Protein AF-A0A0B8QF23-F1 (afdb_monomer_lite)

InterPro domains:
  IPR021993 Putative metal-binding domain of cation transport ATPase [PF12156] (1-58)
  IPR036163 Heavy metal-associated domain superfamily [SSF55008] (57-87)

Foldseek 3Di:
DPDVVVVVVVVVCVVVVVPCCVVPDPDDDDDDDPDPPVCVVVVVVVDPVNCVVAWDDDPPDIDGDDDDPPPDDPVSVVVVCVVCVVPPDDDDDD

Sequence (94 aa):
MCCPGCQSVAQTIVDSGLVSYYQYRTEKAERVDLVPEQLQSLIHYDNEEIQSEFVRNDENTSEVTLSLDGVSCAACAWLIEKQMNGAKAWYAFA

pLDDT: mean 78.6, std 12.91, range [37.56, 93.62]

Structure (mmCIF, N/CA/C/O backbone):
data_AF-A0A0B8QF23-F1
#
_entry.id   AF-A0A0B8QF23-F1
#
loop_
_atom_site.group_PDB
_atom_site.id
_atom_site.type_symbol
_atom_site.label_atom_id
_atom_site.label_alt_id
_atom_site.label_comp_id
_atom_site.label_asym_id
_atom_site.label_entity_id
_atom_site.label_seq_id
_atom_site.pdbx_PDB_ins_code
_atom_site.Cartn_x
_atom_site.Cartn_y
_atom_site.Cartn_z
_atom_site.occupancy
_atom_site.B_iso_or_equiv
_atom_site.auth_seq_id
_atom_site.auth_comp_id
_atom_site.auth_asym_id
_atom_site.auth_atom_id
_atom_site.pdbx_PDB_model_num
ATOM 1 N N . MET A 1 1 ? -17.401 7.784 -17.473 1.00 55.25 1 MET A N 1
ATOM 2 C CA . MET A 1 1 ? -15.990 7.339 -17.398 1.00 55.25 1 MET A CA 1
ATOM 3 C C . MET A 1 1 ? -15.923 6.319 -16.266 1.00 55.25 1 MET A C 1
ATOM 5 O O . MET A 1 1 ? -16.454 6.647 -15.217 1.00 55.25 1 MET A O 1
ATOM 9 N N . CYS A 1 2 ? -15.467 5.074 -16.481 1.00 66.62 2 CYS A N 1
ATOM 10 C CA . CYS A 1 2 ? -15.684 3.994 -15.494 1.00 66.62 2 CYS A CA 1
ATOM 11 C C . CYS A 1 2 ? -14.466 3.588 -14.646 1.00 66.62 2 CYS A C 1
ATOM 13 O O . CYS A 1 2 ? -14.674 2.907 -13.653 1.00 66.62 2 CYS A O 1
ATOM 15 N N . CYS A 1 3 ? -13.239 3.993 -14.997 1.00 72.00 3 CYS A N 1
ATOM 16 C CA . CYS A 1 3 ? -12.029 3.879 -14.165 1.00 72.00 3 CYS A CA 1
ATOM 17 C C . CYS A 1 3 ? -10.839 4.578 -14.864 1.00 72.00 3 CYS A C 1
ATOM 19 O O . CYS A 1 3 ? -10.931 4.840 -16.073 1.00 72.00 3 CYS A O 1
ATOM 21 N N . PRO A 1 4 ? -9.713 4.829 -14.162 1.00 78.12 4 PRO A N 1
ATOM 22 C CA . PRO A 1 4 ? -8.492 5.362 -14.773 1.00 78.12 4 PRO A CA 1
ATOM 23 C C . PRO A 1 4 ? -7.992 4.512 -15.949 1.00 78.12 4 PRO A C 1
ATOM 25 O O . PRO A 1 4 ? -7.563 5.056 -16.958 1.00 78.12 4 PRO A O 1
ATOM 28 N N . GLY A 1 5 ? -8.146 3.183 -15.882 1.00 77.94 5 GLY A N 1
ATOM 29 C CA . GLY A 1 5 ? -7.771 2.281 -16.976 1.00 77.94 5 GLY A CA 1
ATOM 30 C C . GLY A 1 5 ? -8.563 2.530 -18.264 1.00 77.94 5 GLY A C 1
ATOM 31 O O . GLY A 1 5 ? -7.981 2.679 -19.336 1.00 77.94 5 GLY A O 1
ATOM 32 N N . CYS A 1 6 ? -9.891 2.658 -18.176 1.00 82.50 6 CYS A N 1
ATOM 33 C CA . CYS A 1 6 ? -10.714 2.980 -19.344 1.00 82.50 6 CYS A CA 1
ATOM 34 C C . CYS A 1 6 ? -10.436 4.382 -19.890 1.00 82.50 6 CYS A C 1
ATOM 36 O O . CYS A 1 6 ? -10.566 4.596 -21.094 1.00 82.50 6 CYS A O 1
ATOM 38 N N . GLN A 1 7 ? -10.048 5.324 -19.030 1.00 84.62 7 GLN A N 1
ATOM 39 C CA . GLN A 1 7 ? -9.613 6.647 -19.463 1.00 84.62 7 GLN A CA 1
ATOM 40 C C . GLN A 1 7 ? -8.290 6.570 -20.233 1.00 84.62 7 GLN A C 1
ATOM 42 O O . GLN A 1 7 ? -8.209 7.127 -21.323 1.00 84.62 7 GLN A O 1
ATOM 47 N N . SER A 1 8 ? -7.292 5.841 -19.726 1.00 86.88 8 SER A N 1
ATOM 48 C CA . SER A 1 8 ? -6.007 5.652 -20.409 1.00 86.88 8 SER A CA 1
ATOM 49 C C . SER A 1 8 ? -6.183 5.007 -21.781 1.00 86.88 8 SER A C 1
ATOM 51 O O . SER A 1 8 ? -5.673 5.531 -22.764 1.00 86.88 8 SER A O 1
ATOM 53 N N . VAL A 1 9 ? -6.973 3.933 -21.878 1.00 85.31 9 VAL A N 1
ATOM 54 C CA . VAL A 1 9 ? -7.251 3.266 -23.162 1.00 85.31 9 VAL A CA 1
ATOM 55 C C . VAL A 1 9 ? -7.967 4.207 -24.132 1.00 85.31 9 VAL A C 1
ATOM 57 O O . VAL A 1 9 ? -7.586 4.295 -25.298 1.00 85.31 9 VAL A O 1
ATOM 60 N N . ALA A 1 10 ? -8.983 4.938 -23.662 1.00 87.81 10 ALA A N 1
ATOM 61 C CA . ALA A 1 10 ? -9.699 5.892 -24.502 1.00 87.81 10 ALA A CA 1
ATOM 62 C C . ALA A 1 10 ? -8.772 6.999 -25.022 1.00 87.81 10 ALA A C 1
ATOM 64 O O . ALA A 1 10 ? -8.846 7.338 -26.203 1.00 87.81 10 ALA A O 1
ATOM 65 N N . GLN A 1 11 ? -7.881 7.511 -24.171 1.00 88.75 11 GLN A N 1
ATOM 66 C CA . GLN A 1 11 ? -6.907 8.531 -24.544 1.00 88.75 11 GLN A CA 1
ATOM 67 C C . GLN A 1 11 ? -5.901 7.995 -25.569 1.00 88.75 11 GLN A C 1
ATOM 69 O O . GLN A 1 11 ? -5.704 8.621 -26.603 1.00 88.75 11 GLN A O 1
ATOM 74 N N . THR A 1 12 ? -5.359 6.789 -25.373 1.00 90.81 12 THR A N 1
ATOM 75 C CA . THR A 1 12 ? -4.438 6.158 -26.333 1.00 90.81 12 THR A CA 1
ATOM 76 C C . THR A 1 12 ? -5.063 5.974 -27.718 1.00 90.81 12 THR A C 1
ATOM 78 O O . THR A 1 12 ? -4.391 6.199 -28.724 1.00 90.81 12 THR A O 1
ATOM 81 N N . ILE A 1 13 ? -6.345 5.598 -27.799 1.00 89.88 13 ILE A N 1
ATOM 82 C CA . ILE A 1 13 ? -7.062 5.462 -29.081 1.00 89.88 13 ILE A CA 1
ATOM 83 C C . ILE A 1 13 ? -7.149 6.813 -29.805 1.00 89.88 13 ILE A C 1
ATOM 85 O O . ILE A 1 13 ? -6.956 6.872 -31.021 1.00 89.88 13 ILE A O 1
ATOM 89 N N . VAL A 1 14 ? -7.425 7.890 -29.064 1.00 90.56 14 VAL A N 1
ATOM 90 C CA . VAL A 1 14 ? -7.496 9.253 -29.608 1.00 90.56 14 VAL A CA 1
ATOM 91 C C . VAL A 1 14 ? -6.120 9.724 -30.069 1.00 90.56 14 VAL A C 1
ATOM 93 O O . VAL A 1 14 ? -5.982 10.150 -31.214 1.00 90.56 14 VAL A O 1
ATOM 96 N N . ASP A 1 15 ? -5.101 9.574 -29.226 1.00 93.62 15 ASP A N 1
ATOM 97 C CA . ASP A 1 15 ? -3.731 10.015 -29.507 1.00 93.62 15 ASP A CA 1
ATOM 98 C C . ASP A 1 15 ? -3.114 9.262 -30.697 1.00 93.62 15 ASP A C 1
ATOM 100 O O . ASP A 1 15 ? -2.318 9.817 -31.450 1.00 93.62 15 ASP A O 1
ATOM 104 N N . SER A 1 16 ? -3.528 8.010 -30.915 1.00 91.12 16 SER A N 1
ATOM 105 C CA . SER A 1 16 ? -3.086 7.185 -32.049 1.00 91.12 16 SER A CA 1
ATOM 106 C C . SER A 1 16 ? -3.862 7.457 -33.346 1.00 91.12 16 SER A C 1
ATOM 108 O O . SER A 1 16 ? -3.655 6.7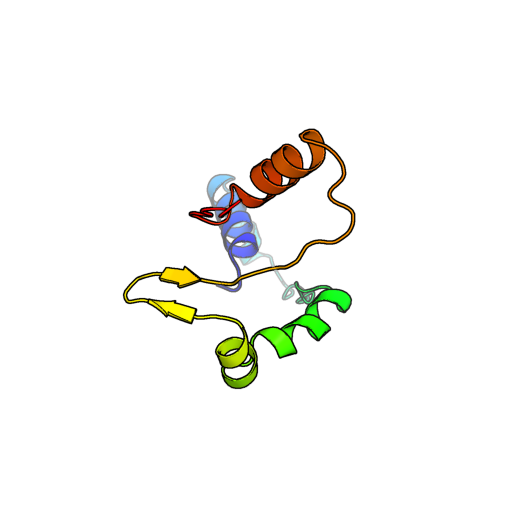63 -34.340 1.00 91.12 16 SER A O 1
ATOM 110 N N . GLY A 1 17 ? -4.792 8.421 -33.357 1.00 90.88 17 GLY A N 1
ATOM 111 C CA . GLY A 1 17 ? -5.612 8.750 -34.528 1.00 90.88 17 GLY A CA 1
ATOM 112 C C . GLY A 1 17 ? -6.648 7.681 -34.898 1.00 90.88 17 GLY A C 1
ATOM 113 O O . GLY A 1 17 ? -7.233 7.731 -35.978 1.00 90.88 17 GLY A O 1
ATOM 114 N N . LEU A 1 18 ? -6.921 6.724 -34.008 1.00 91.00 18 LEU A N 1
ATOM 115 C CA . LEU A 1 18 ? -7.818 5.585 -34.240 1.00 91.00 18 LEU A CA 1
ATOM 116 C C . LEU A 1 18 ? -9.264 5.879 -33.816 1.00 91.00 18 LEU A C 1
ATOM 118 O O . LEU A 1 18 ? -10.023 4.972 -33.483 1.00 91.00 18 LEU A O 1
ATOM 122 N N . VAL A 1 19 ? -9.680 7.147 -33.838 1.00 86.94 19 VAL A N 1
ATOM 123 C CA . VAL A 1 19 ? -11.009 7.589 -33.371 1.00 86.94 19 VAL A CA 1
ATOM 124 C C . VAL A 1 19 ? -12.153 6.912 -34.141 1.00 86.94 19 VAL A C 1
ATOM 126 O O . VAL A 1 19 ? -13.229 6.690 -33.582 1.00 86.94 19 VAL A O 1
ATOM 129 N N . SER A 1 20 ? -11.908 6.505 -35.392 1.00 86.62 20 SER A N 1
ATOM 130 C CA . SER A 1 20 ? -12.844 5.724 -36.214 1.00 86.62 20 SER A CA 1
ATOM 131 C C . SER A 1 20 ? -13.288 4.414 -35.553 1.00 86.62 20 SER A C 1
ATOM 133 O O . SER A 1 20 ? -14.397 3.955 -35.817 1.00 86.62 20 SER A O 1
ATOM 135 N N . TYR A 1 21 ? -12.501 3.860 -34.625 1.00 83.81 21 TYR A N 1
ATOM 136 C CA . TYR A 1 21 ? -12.886 2.722 -33.786 1.00 83.81 21 TYR A CA 1
ATOM 137 C C . TYR A 1 21 ? -14.278 2.893 -33.157 1.00 83.81 21 TYR A C 1
ATOM 139 O O . TYR A 1 21 ? -15.076 1.958 -33.161 1.00 83.81 21 TYR A O 1
ATOM 147 N N . TYR A 1 22 ? -14.616 4.094 -32.674 1.00 84.56 22 TYR A N 1
ATOM 148 C CA . TYR A 1 22 ? -15.913 4.351 -32.038 1.00 84.56 22 TYR A CA 1
ATOM 149 C C . TYR A 1 22 ? -17.086 4.410 -33.023 1.00 84.56 22 TYR A C 1
ATOM 151 O O . TYR A 1 22 ? -18.221 4.200 -32.609 1.00 84.56 22 TYR A O 1
ATOM 159 N N . GLN A 1 23 ? -16.829 4.673 -34.308 1.00 81.88 23 GLN A N 1
ATOM 160 C CA . GLN A 1 23 ? -17.864 4.716 -35.347 1.00 81.88 23 GLN A CA 1
ATOM 161 C C . GLN A 1 23 ? -18.268 3.313 -35.811 1.00 81.88 23 GLN A C 1
ATOM 163 O O . GLN A 1 23 ? -19.430 3.085 -36.129 1.00 81.88 23 GLN A O 1
ATOM 168 N N . TYR A 1 24 ? -17.317 2.375 -35.831 1.00 81.69 24 TYR A N 1
ATOM 169 C CA . TYR A 1 24 ? -17.529 1.006 -36.316 1.00 81.69 24 TYR A CA 1
ATOM 170 C C . TYR A 1 24 ? -17.793 -0.011 -35.202 1.00 81.69 24 TYR A C 1
ATOM 172 O O . TYR A 1 24 ? -18.022 -1.188 -35.474 1.00 81.69 24 TYR A O 1
ATOM 180 N N . ARG A 1 25 ? -17.767 0.422 -33.940 1.00 78.94 25 ARG A N 1
ATOM 181 C CA . ARG A 1 25 ? -18.041 -0.444 -32.798 1.00 78.94 25 ARG A CA 1
ATOM 182 C C . ARG A 1 25 ? -19.524 -0.812 -32.744 1.00 78.94 25 ARG A C 1
ATOM 184 O O . ARG A 1 25 ? -20.365 0.022 -32.425 1.00 78.94 25 ARG A O 1
ATOM 191 N N . THR A 1 26 ? -19.822 -2.082 -32.989 1.00 72.94 26 THR A N 1
ATOM 192 C CA . THR A 1 26 ? -21.186 -2.632 -32.984 1.00 72.94 26 THR A CA 1
ATOM 193 C C . THR A 1 26 ? -21.625 -3.172 -31.624 1.00 72.94 26 THR A C 1
ATOM 195 O O . THR A 1 26 ? -22.822 -3.217 -31.352 1.00 72.94 26 THR A O 1
ATOM 198 N N . GLU A 1 27 ? -20.685 -3.526 -30.742 1.00 76.94 27 GLU A N 1
ATOM 199 C CA . GLU A 1 27 ? -20.988 -4.139 -29.443 1.00 76.94 27 GLU A CA 1
ATOM 200 C C . GLU A 1 27 ? -20.380 -3.373 -28.262 1.00 76.94 27 GLU A C 1
ATOM 202 O O . GLU A 1 27 ? -19.261 -2.841 -28.307 1.00 76.94 27 GLU A O 1
ATOM 207 N N . LYS A 1 28 ? -21.133 -3.322 -27.156 1.00 68.75 28 LYS A N 1
ATOM 208 C CA . LYS A 1 28 ? -20.600 -2.866 -25.869 1.00 68.75 28 LYS A CA 1
ATOM 209 C C . LYS A 1 28 ? -19.634 -3.926 -25.349 1.00 68.75 28 LYS A C 1
ATOM 211 O O . LYS A 1 28 ? -19.899 -5.111 -25.456 1.00 68.75 28 LYS A O 1
ATOM 216 N N . ALA A 1 29 ? -18.518 -3.479 -24.780 1.00 71.31 29 ALA A N 1
ATOM 217 C CA . ALA A 1 29 ? -17.581 -4.391 -24.138 1.00 71.31 29 ALA A CA 1
ATOM 218 C C . ALA A 1 29 ? -18.262 -5.001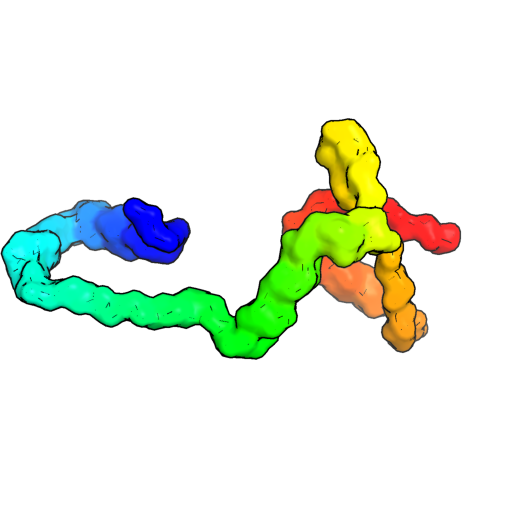 -22.915 1.00 71.31 29 ALA A C 1
ATOM 220 O O . ALA A 1 29 ? -18.949 -4.283 -22.178 1.00 71.31 29 ALA A O 1
ATOM 221 N N . GLU A 1 30 ? -18.032 -6.293 -22.699 1.00 69.00 30 GLU A N 1
ATOM 222 C CA . GLU A 1 30 ? -18.336 -6.917 -21.422 1.00 69.00 30 GLU A CA 1
ATOM 223 C C . GLU A 1 30 ? -17.598 -6.174 -20.312 1.00 69.00 30 GLU A C 1
ATOM 225 O O . GLU A 1 30 ? -16.406 -5.861 -20.407 1.00 69.00 30 GLU A O 1
ATOM 230 N N . ARG A 1 31 ? -18.344 -5.841 -19.259 1.00 63.16 31 ARG A N 1
ATOM 231 C CA . ARG A 1 31 ? -17.747 -5.369 -18.020 1.00 63.16 31 ARG A CA 1
ATOM 232 C C . ARG A 1 31 ? -17.218 -6.592 -17.301 1.00 63.16 31 ARG A C 1
ATOM 234 O O . ARG A 1 31 ? -17.999 -7.408 -16.831 1.00 63.16 31 ARG A O 1
ATOM 241 N N . VAL A 1 32 ? -15.902 -6.695 -17.236 1.00 66.00 32 VAL A N 1
ATOM 242 C CA . VAL A 1 32 ? -15.249 -7.598 -16.297 1.00 66.00 32 VAL A CA 1
ATOM 243 C C . VAL A 1 32 ? -15.227 -6.887 -14.953 1.00 66.00 32 VAL A C 1
ATOM 245 O O . VAL A 1 32 ? -14.853 -5.709 -14.891 1.00 66.00 32 VAL A O 1
ATOM 248 N N . ASP A 1 33 ? -15.645 -7.576 -13.895 1.00 66.75 33 ASP A N 1
ATOM 249 C CA . ASP A 1 33 ? -15.481 -7.059 -12.543 1.00 66.75 33 ASP A CA 1
ATOM 250 C C . ASP A 1 33 ? -13.990 -6.861 -12.276 1.00 66.75 33 ASP A C 1
ATOM 252 O O . ASP A 1 33 ? -13.185 -7.790 -12.306 1.00 66.75 33 ASP A O 1
ATOM 256 N N . LEU A 1 34 ? -13.616 -5.597 -12.082 1.00 67.31 34 LEU A N 1
ATOM 257 C CA . LEU A 1 34 ? -12.222 -5.172 -11.942 1.00 67.31 34 LEU A CA 1
ATOM 258 C C . LEU A 1 34 ? -11.599 -5.646 -10.624 1.00 67.31 34 LEU A C 1
ATOM 260 O O . LEU A 1 34 ? -10.382 -5.575 -10.466 1.00 67.31 34 LEU A O 1
ATOM 264 N N . VAL A 1 35 ? -12.429 -6.089 -9.678 1.00 72.62 35 VAL A N 1
ATOM 265 C CA . VAL A 1 35 ? -12.017 -6.491 -8.338 1.00 72.62 35 VAL A CA 1
ATOM 266 C C . VAL A 1 35 ? -12.072 -8.019 -8.249 1.00 72.62 35 VAL A C 1
ATOM 268 O O . VAL A 1 35 ? -13.170 -8.582 -8.301 1.00 72.62 35 VAL A O 1
ATOM 271 N N . PRO A 1 36 ? -10.913 -8.694 -8.106 1.00 79.44 36 PRO A N 1
ATOM 272 C CA . PRO A 1 36 ? -10.852 -10.129 -7.852 1.00 79.44 36 PRO A CA 1
ATOM 273 C C . PRO A 1 36 ? -11.760 -10.529 -6.687 1.00 79.44 36 PRO A C 1
ATOM 275 O O . PRO A 1 36 ? -11.840 -9.807 -5.695 1.00 79.44 36 PRO A O 1
ATOM 278 N N . GLU A 1 37 ? -12.404 -11.691 -6.778 1.00 78.06 37 GLU A N 1
ATOM 279 C CA . GLU A 1 37 ? -13.327 -12.205 -5.753 1.00 78.06 37 GLU A CA 1
ATOM 280 C C . GLU A 1 37 ? -12.693 -12.219 -4.350 1.00 78.06 37 GLU A C 1
ATOM 282 O O . GLU A 1 37 ? -13.326 -11.855 -3.364 1.00 78.06 37 GLU A O 1
ATOM 287 N N . GLN A 1 38 ? -11.395 -12.520 -4.269 1.00 73.50 38 GLN A N 1
ATOM 288 C CA . GLN A 1 38 ? -10.618 -12.531 -3.026 1.00 73.50 38 GLN A CA 1
ATOM 289 C C . GLN A 1 38 ? -10.502 -11.150 -2.363 1.00 73.50 38 GLN A C 1
ATOM 291 O O . GLN A 1 38 ? -10.296 -11.063 -1.158 1.00 73.50 38 GLN A O 1
ATOM 296 N N . LEU A 1 39 ? -10.600 -10.068 -3.138 1.00 77.00 39 LEU A N 1
ATOM 297 C CA . LEU A 1 39 ? -10.597 -8.700 -2.617 1.00 77.00 39 LEU A CA 1
ATOM 298 C C . LEU A 1 39 ? -12.010 -8.225 -2.269 1.00 77.00 39 LEU A C 1
ATOM 300 O O . LEU A 1 39 ? -12.152 -7.307 -1.469 1.00 77.00 39 LEU A O 1
ATOM 304 N N . GLN A 1 40 ? -13.058 -8.856 -2.806 1.00 78.31 40 GLN A N 1
ATOM 305 C CA . GLN A 1 40 ? -14.440 -8.490 -2.481 1.00 78.31 40 GLN A CA 1
ATOM 306 C C . GLN A 1 40 ? -14.764 -8.763 -1.012 1.00 78.31 40 GLN A C 1
ATOM 308 O O . GLN A 1 40 ? -15.474 -7.978 -0.396 1.00 78.31 40 GLN A O 1
ATOM 313 N N . SER A 1 41 ? -14.185 -9.806 -0.406 1.00 78.31 41 SER A N 1
ATOM 314 C CA . SER A 1 41 ? -14.345 -10.058 1.033 1.00 78.31 41 SER A CA 1
ATOM 315 C C . SER A 1 41 ? -13.733 -8.965 1.909 1.00 78.31 41 SER A C 1
ATOM 317 O O . SER A 1 41 ? -14.120 -8.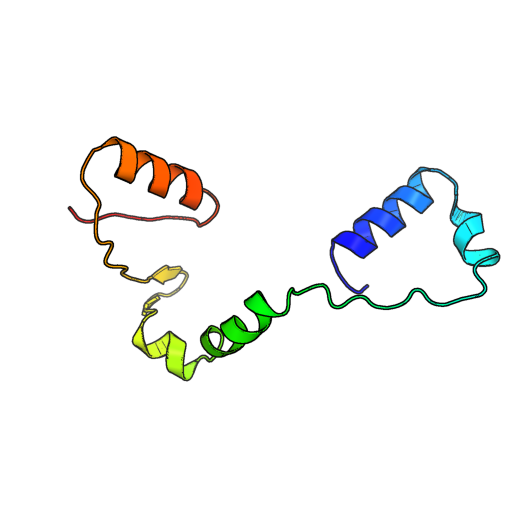827 3.068 1.00 78.31 41 SER A O 1
ATOM 319 N N . LEU A 1 42 ? -12.785 -8.182 1.378 1.00 80.50 42 LEU A N 1
ATOM 320 C CA . LEU A 1 42 ? -12.161 -7.091 2.123 1.00 80.50 42 LEU A CA 1
ATOM 321 C C . LEU A 1 42 ? -13.070 -5.863 2.246 1.00 80.50 42 LEU A C 1
ATOM 323 O O . LEU A 1 42 ? -12.822 -5.033 3.113 1.00 80.50 42 LEU A O 1
ATOM 327 N N . ILE A 1 43 ? -14.152 -5.775 1.464 1.00 81.25 43 ILE A N 1
ATOM 328 C CA . ILE A 1 43 ? -15.081 -4.633 1.491 1.00 81.25 43 ILE A CA 1
ATOM 329 C C . ILE A 1 43 ? -15.741 -4.436 2.862 1.00 81.25 43 ILE A C 1
ATOM 331 O O . ILE A 1 43 ? -16.169 -3.342 3.208 1.00 81.25 43 ILE A O 1
ATOM 335 N N . HIS A 1 44 ? -15.813 -5.489 3.677 1.00 79.81 44 HIS A N 1
ATOM 336 C CA . HIS A 1 44 ? -16.325 -5.389 5.041 1.00 79.81 44 HIS A CA 1
ATOM 337 C C . HIS A 1 44 ? -15.417 -4.551 5.950 1.00 79.81 44 HIS A C 1
ATOM 339 O O . HIS A 1 44 ? -15.917 -3.930 6.883 1.00 79.81 44 HIS A O 1
ATOM 345 N N . TYR A 1 45 ? -14.115 -4.478 5.657 1.00 77.94 45 TYR A N 1
ATOM 346 C CA . TYR A 1 45 ? -13.177 -3.610 6.371 1.00 77.94 45 TYR A CA 1
ATOM 347 C C . TYR A 1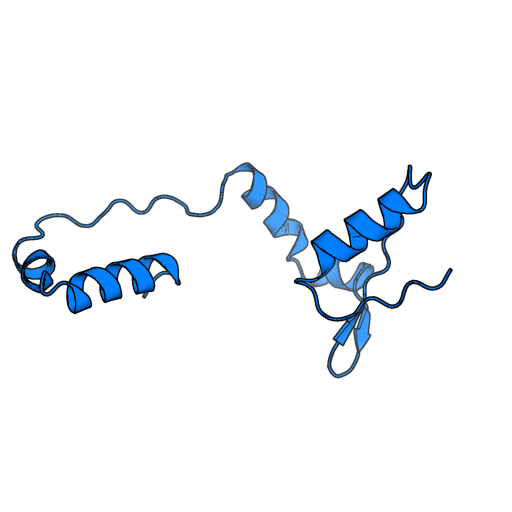 45 ? -13.302 -2.134 5.962 1.00 77.94 45 TYR A C 1
ATOM 349 O O . TYR A 1 45 ? -12.736 -1.279 6.638 1.00 77.94 45 TYR A O 1
ATOM 357 N N . ASP A 1 46 ? -14.078 -1.813 4.918 1.00 81.00 46 ASP A N 1
ATOM 358 C CA . ASP A 1 46 ? -14.429 -0.432 4.552 1.00 81.00 46 ASP A CA 1
ATOM 359 C C . ASP A 1 46 ? -15.605 0.124 5.379 1.00 81.00 46 ASP A C 1
ATOM 361 O O . ASP A 1 46 ? -16.014 1.270 5.205 1.00 81.00 46 ASP A O 1
ATOM 365 N N . ASN A 1 47 ? -16.172 -0.679 6.286 1.00 86.62 47 ASN A N 1
ATOM 366 C CA . ASN A 1 47 ? -17.239 -0.239 7.175 1.00 86.62 47 ASN A CA 1
ATOM 367 C C . ASN A 1 47 ? -16.705 0.749 8.229 1.00 86.62 47 ASN A C 1
ATOM 369 O O . ASN A 1 47 ? -15.820 0.407 9.013 1.00 86.62 47 ASN A O 1
ATOM 373 N N . GLU A 1 48 ? -17.291 1.947 8.282 1.00 85.38 48 GLU A N 1
ATOM 374 C CA . GLU A 1 48 ? -16.889 3.031 9.190 1.00 85.38 48 GLU A CA 1
ATOM 375 C C . GLU A 1 48 ? -16.961 2.653 10.677 1.00 85.38 48 GLU A C 1
ATOM 377 O O . GLU A 1 48 ? -16.086 3.043 11.448 1.00 85.38 48 GLU A O 1
ATOM 382 N N . GLU A 1 49 ? -17.963 1.871 11.087 1.00 86.19 49 GLU A N 1
ATOM 383 C CA . GLU A 1 49 ? -18.120 1.422 12.475 1.00 86.19 49 GLU A CA 1
ATOM 384 C C . GLU A 1 49 ? -16.956 0.508 12.870 1.00 86.19 49 GLU A C 1
ATOM 386 O O . GLU A 1 49 ? -16.315 0.730 13.895 1.00 86.19 49 GLU A O 1
ATOM 391 N N . ILE A 1 50 ? -16.595 -0.433 11.992 1.00 84.88 50 ILE A N 1
ATOM 392 C CA . ILE A 1 50 ? -15.454 -1.334 12.195 1.00 84.88 50 ILE A CA 1
ATOM 393 C C . ILE A 1 50 ? -14.139 -0.547 12.172 1.00 84.88 50 ILE A C 1
ATOM 395 O O . ILE A 1 50 ? -13.285 -0.750 13.031 1.00 84.88 50 ILE A O 1
ATOM 399 N N . GLN A 1 51 ? -13.958 0.377 11.225 1.00 86.00 51 GLN A N 1
ATOM 400 C CA . GLN A 1 51 ? -12.738 1.187 11.147 1.00 86.00 51 GLN A CA 1
ATOM 401 C C . GLN A 1 51 ? -12.543 2.075 12.372 1.00 86.00 51 GLN A C 1
ATOM 403 O O . GLN A 1 51 ? -11.406 2.246 12.808 1.00 86.00 51 GLN A O 1
ATOM 408 N N . SER A 1 52 ? -13.623 2.606 12.949 1.00 86.62 52 SER A N 1
ATOM 409 C CA . SER A 1 52 ? -13.554 3.484 14.120 1.00 86.62 52 SER A CA 1
ATOM 410 C C . SER A 1 52 ? -12.923 2.821 15.351 1.00 86.62 52 SER A C 1
ATOM 412 O O . SER A 1 52 ? -12.397 3.516 16.219 1.00 86.62 52 SER A O 1
ATOM 414 N N . GLU A 1 53 ? -12.908 1.484 15.407 1.00 86.88 53 GLU A N 1
ATOM 415 C CA . GLU A 1 53 ? -12.269 0.723 16.483 1.00 86.88 53 GLU A CA 1
ATOM 416 C C . GLU A 1 53 ? -10.736 0.657 16.351 1.00 86.88 53 GLU A C 1
ATOM 418 O O . GLU A 1 53 ? -10.036 0.506 17.354 1.00 86.88 53 GLU A O 1
ATOM 423 N N . PHE A 1 54 ? -10.195 0.793 15.134 1.00 86.44 54 PHE A N 1
ATOM 424 C CA . PHE A 1 54 ? -8.766 0.590 14.841 1.00 86.44 54 PHE A CA 1
ATOM 425 C C . PHE A 1 54 ? -8.056 1.844 14.329 1.00 86.44 54 PHE A C 1
ATOM 427 O O . PHE A 1 54 ? -6.839 1.970 14.487 1.00 86.44 54 PHE A O 1
ATOM 434 N N . VAL A 1 55 ? -8.798 2.762 13.714 1.00 89.00 55 VAL A N 1
ATOM 435 C CA . VAL A 1 55 ? -8.275 3.969 13.079 1.00 89.00 55 VAL A CA 1
ATOM 436 C C . VAL A 1 55 ? -8.602 5.177 13.942 1.00 89.00 55 VAL A C 1
ATOM 438 O O . VAL A 1 55 ? -9.762 5.498 14.201 1.00 89.00 55 VAL A O 1
ATOM 441 N N . ARG A 1 56 ? -7.561 5.892 14.358 1.00 88.69 56 ARG A N 1
ATOM 442 C CA . ARG A 1 56 ? -7.683 7.194 15.009 1.00 88.69 56 ARG A CA 1
ATOM 443 C C . ARG A 1 56 ? -7.613 8.272 13.947 1.00 88.69 56 ARG A C 1
ATOM 445 O O . ARG A 1 56 ? -6.647 8.341 13.199 1.00 88.69 56 ARG A O 1
ATOM 452 N N . ASN A 1 57 ? -8.632 9.115 13.886 1.00 85.88 57 ASN A N 1
ATOM 453 C CA . ASN A 1 57 ? -8.636 10.262 12.989 1.00 85.88 57 ASN A CA 1
ATOM 454 C C . ASN A 1 57 ? -8.191 11.512 13.757 1.00 85.88 57 ASN A C 1
ATOM 456 O O . ASN A 1 57 ? -8.757 11.829 14.802 1.00 85.88 57 ASN A O 1
ATOM 460 N N . ASP A 1 58 ? -7.186 12.199 13.226 1.00 84.25 58 ASP A N 1
ATOM 461 C CA . ASP A 1 58 ? -6.761 13.551 13.590 1.00 84.25 58 ASP A CA 1
ATOM 462 C C . ASP A 1 58 ? -7.113 14.514 12.439 1.00 84.25 58 ASP A C 1
ATOM 464 O O . ASP A 1 58 ? -7.471 14.068 11.346 1.00 84.25 58 ASP A O 1
ATOM 468 N N . GLU A 1 59 ? -7.028 15.829 12.654 1.00 81.12 59 GLU A N 1
ATOM 469 C CA . GLU A 1 59 ? -7.591 16.871 11.775 1.00 81.12 59 GLU A CA 1
ATOM 470 C C . GLU A 1 59 ? -7.311 16.679 10.273 1.00 81.12 59 GLU A C 1
ATOM 472 O O . GLU A 1 59 ? -8.165 17.001 9.448 1.00 81.12 59 GLU A O 1
ATOM 477 N N . ASN A 1 60 ? -6.139 16.148 9.904 1.00 85.69 60 ASN A N 1
ATOM 478 C CA . ASN A 1 60 ? -5.760 15.890 8.509 1.00 85.69 60 ASN A CA 1
ATOM 479 C C . ASN A 1 60 ? -5.142 14.502 8.266 1.00 85.69 60 ASN A C 1
ATOM 481 O O . ASN A 1 60 ? -4.615 14.252 7.177 1.00 85.69 60 ASN A O 1
ATOM 485 N N . THR A 1 61 ? -5.149 13.610 9.257 1.00 85.19 61 THR A N 1
ATOM 486 C CA . THR A 1 61 ? -4.451 12.320 9.174 1.00 85.19 61 THR A CA 1
ATOM 487 C C . THR A 1 61 ? -5.221 11.209 9.862 1.00 85.19 61 THR A C 1
ATOM 489 O O . THR A 1 61 ? -5.788 11.407 10.929 1.00 85.19 61 THR A O 1
ATOM 492 N N . SER A 1 62 ? -5.169 10.015 9.282 1.00 85.31 62 SER A N 1
ATOM 493 C CA . SER A 1 62 ? -5.656 8.793 9.915 1.00 85.31 62 SER A CA 1
ATOM 494 C C . SER A 1 62 ? -4.461 7.971 10.388 1.00 85.31 62 SER A C 1
ATOM 496 O O . SER A 1 62 ? -3.529 7.723 9.622 1.00 85.31 62 SER A O 1
ATOM 498 N N . GLU A 1 63 ? -4.485 7.558 11.647 1.00 86.81 63 GLU A N 1
ATOM 499 C CA . GLU A 1 63 ? -3.448 6.770 12.302 1.00 86.81 63 GLU A CA 1
ATOM 500 C C . GLU A 1 63 ? -3.992 5.381 12.653 1.00 86.81 63 GLU A C 1
ATOM 502 O O . GLU A 1 63 ? -5.102 5.239 13.164 1.00 86.81 63 GLU A O 1
ATOM 507 N N . VAL A 1 64 ? -3.188 4.347 12.410 1.00 86.88 64 VAL A N 1
ATOM 508 C CA . VAL A 1 64 ? -3.476 2.967 12.812 1.00 86.88 64 VAL A CA 1
ATOM 509 C C . VAL A 1 64 ? -2.217 2.346 13.402 1.00 86.88 64 VAL A C 1
ATOM 511 O O . VAL A 1 64 ? -1.117 2.527 12.881 1.00 86.88 64 VAL A O 1
ATOM 514 N N . THR A 1 65 ? -2.365 1.596 14.492 1.00 86.31 65 THR A N 1
ATOM 515 C CA . THR A 1 65 ? -1.263 0.842 15.098 1.00 86.31 65 THR A CA 1
ATOM 516 C C . THR A 1 65 ? -1.391 -0.630 14.735 1.00 86.31 65 THR A C 1
ATOM 518 O O . THR A 1 65 ? -2.398 -1.263 15.043 1.00 86.31 65 THR A O 1
ATOM 521 N N . LEU A 1 66 ? -0.359 -1.187 14.101 1.00 83.94 66 LEU A N 1
ATOM 522 C CA . LEU A 1 66 ? -0.308 -2.593 13.708 1.00 83.94 66 LEU A CA 1
ATOM 523 C C . LEU A 1 66 ? 0.784 -3.311 14.499 1.00 83.94 66 LEU A C 1
ATOM 525 O O . LEU A 1 66 ? 1.922 -2.849 14.555 1.00 83.94 66 LEU A O 1
ATOM 529 N N . SER A 1 67 ? 0.439 -4.453 15.089 1.00 85.81 67 SER A N 1
ATOM 530 C CA . SER A 1 67 ? 1.419 -5.359 15.684 1.00 85.81 67 SER A CA 1
ATOM 531 C C . SER A 1 67 ? 1.828 -6.398 14.644 1.00 85.81 67 SER A C 1
ATOM 533 O O . SER A 1 67 ? 0.970 -6.983 13.983 1.00 85.81 67 SER A O 1
ATOM 535 N N . LEU A 1 68 ? 3.134 -6.589 14.464 1.00 85.19 68 LEU A N 1
ATOM 536 C CA . LEU A 1 68 ? 3.694 -7.498 13.469 1.00 85.19 68 LEU A CA 1
ATOM 537 C C . LEU A 1 68 ? 4.516 -8.578 14.164 1.00 85.19 68 LEU A C 1
ATOM 539 O O . LEU A 1 68 ? 5.537 -8.287 14.789 1.00 85.19 68 LEU A O 1
ATOM 543 N N . ASP A 1 69 ? 4.102 -9.829 13.996 1.00 88.19 69 ASP A N 1
ATOM 544 C CA . ASP A 1 69 ? 4.863 -10.983 14.460 1.00 88.19 69 ASP A CA 1
ATOM 545 C C . ASP A 1 69 ? 5.980 -11.357 13.473 1.00 88.19 69 ASP A C 1
ATOM 547 O O . ASP A 1 69 ? 5.883 -11.149 12.262 1.00 88.19 69 ASP A O 1
ATOM 551 N N . GLY A 1 70 ? 7.062 -11.950 13.987 1.00 85.06 70 GLY A N 1
ATOM 552 C CA . GLY A 1 70 ? 8.133 -12.522 13.158 1.00 85.06 70 GLY A CA 1
ATOM 553 C C . GLY A 1 70 ? 9.165 -11.523 12.617 1.00 85.06 70 GLY A C 1
ATOM 554 O O . GLY A 1 70 ? 10.046 -11.911 11.843 1.00 85.06 70 GLY A O 1
ATOM 555 N N . VAL A 1 71 ? 9.119 -10.258 13.044 1.00 86.56 71 VAL A N 1
ATOM 556 C CA . VAL A 1 71 ? 10.167 -9.271 12.749 1.00 86.56 71 VAL A CA 1
ATOM 557 C C . VAL A 1 71 ? 11.435 -9.641 13.524 1.00 86.56 71 VAL A C 1
ATOM 559 O O . VAL A 1 71 ? 11.533 -9.429 14.727 1.00 86.56 71 VAL A O 1
ATOM 562 N N . SER A 1 72 ? 12.405 -10.236 12.829 1.00 88.56 72 SER A N 1
ATOM 563 C CA . SER A 1 72 ? 13.582 -10.863 13.455 1.00 88.56 72 SER A CA 1
ATOM 564 C C . SER A 1 72 ? 14.919 -10.217 13.089 1.00 88.56 72 SER A C 1
ATOM 566 O O . SER A 1 72 ? 15.935 -10.506 13.718 1.00 88.56 72 SER A O 1
ATOM 568 N N . CYS A 1 73 ? 14.951 -9.334 12.086 1.00 91.00 73 CYS A N 1
ATOM 569 C CA . CYS A 1 73 ? 16.170 -8.637 11.682 1.00 91.00 73 CYS A CA 1
ATOM 570 C C . CYS A 1 73 ? 15.885 -7.243 11.111 1.00 91.00 73 CYS A C 1
ATOM 572 O O . CYS A 1 73 ? 14.775 -6.945 10.671 1.00 91.00 73 CYS A O 1
ATOM 574 N N . ALA A 1 74 ? 16.920 -6.402 11.046 1.00 87.00 74 ALA A N 1
ATOM 575 C CA . ALA A 1 74 ? 16.830 -5.049 10.494 1.00 87.00 74 ALA A CA 1
ATOM 576 C C . ALA A 1 74 ? 16.397 -5.012 9.012 1.00 87.00 74 ALA A C 1
ATOM 578 O O . ALA A 1 74 ? 15.808 -4.031 8.564 1.00 87.00 74 ALA A O 1
ATOM 579 N N . ALA A 1 75 ? 16.628 -6.091 8.252 1.00 88.56 75 ALA A N 1
ATOM 580 C CA . ALA A 1 75 ? 16.159 -6.186 6.870 1.00 88.56 75 ALA A CA 1
ATOM 581 C C . ALA A 1 75 ? 14.625 -6.278 6.774 1.00 88.56 75 ALA A C 1
ATOM 583 O O . ALA A 1 75 ? 14.048 -5.763 5.818 1.00 88.56 75 ALA A O 1
ATOM 584 N N . CYS A 1 76 ? 13.956 -6.879 7.768 1.00 88.81 76 CYS A N 1
ATOM 585 C CA . CYS A 1 76 ? 12.493 -6.929 7.827 1.00 88.81 76 CYS A CA 1
ATOM 586 C C . CYS A 1 76 ? 11.902 -5.520 7.949 1.00 88.81 76 CYS A C 1
ATOM 588 O O . CYS A 1 76 ? 10.998 -5.181 7.191 1.00 88.81 76 CYS A O 1
ATOM 590 N N . ALA A 1 77 ? 12.454 -4.691 8.844 1.00 84.56 77 ALA A N 1
ATOM 591 C CA . ALA A 1 77 ? 12.023 -3.302 9.012 1.00 84.56 77 ALA A CA 1
ATOM 592 C C . ALA A 1 77 ? 12.182 -2.507 7.706 1.00 84.56 77 ALA A C 1
ATOM 594 O O . ALA A 1 77 ? 11.229 -1.894 7.231 1.00 84.56 77 ALA A O 1
ATOM 595 N N . TRP A 1 78 ? 13.346 -2.621 7.056 1.00 85.38 78 TRP A N 1
ATOM 596 C CA . TRP A 1 78 ? 13.601 -1.951 5.780 1.00 85.38 78 TRP A CA 1
ATOM 597 C C . TRP A 1 78 ? 12.629 -2.372 4.666 1.00 85.38 78 TRP A C 1
ATOM 599 O O . TRP A 1 78 ? 12.167 -1.531 3.896 1.00 85.38 78 TRP A O 1
ATOM 609 N N . LEU A 1 79 ? 12.291 -3.664 4.568 1.00 86.75 79 LEU A N 1
ATOM 610 C CA . LEU A 1 79 ? 11.334 -4.156 3.570 1.00 86.75 79 LEU A CA 1
ATOM 611 C C . LEU A 1 79 ? 9.920 -3.618 3.811 1.00 86.75 79 LEU A C 1
ATOM 613 O O . LEU A 1 79 ? 9.249 -3.233 2.851 1.00 86.75 79 LEU A O 1
ATOM 617 N N . ILE A 1 80 ? 9.486 -3.561 5.073 1.00 85.62 80 ILE A N 1
ATOM 618 C CA . ILE A 1 80 ? 8.186 -2.997 5.457 1.00 85.62 80 ILE A CA 1
ATOM 619 C C . ILE A 1 80 ? 8.124 -1.524 5.043 1.00 85.62 80 ILE A C 1
ATOM 621 O O . ILE A 1 80 ? 7.219 -1.129 4.311 1.00 85.62 80 ILE A O 1
ATOM 625 N N . GLU A 1 81 ? 9.128 -0.727 5.412 1.00 82.88 81 GLU A N 1
ATOM 626 C CA . GLU A 1 81 ? 9.217 0.684 5.017 1.00 82.88 81 GLU A CA 1
ATOM 627 C C . GLU A 1 81 ? 9.230 0.852 3.494 1.00 82.88 81 GLU A C 1
ATOM 629 O O . GLU A 1 81 ? 8.545 1.715 2.938 1.00 82.88 81 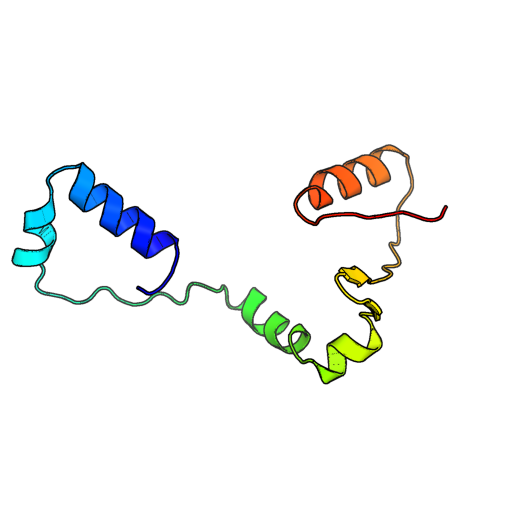GLU A O 1
ATOM 634 N N . LYS A 1 82 ? 9.982 0.003 2.782 1.00 83.12 82 LYS A N 1
ATOM 635 C CA . LYS A 1 82 ? 10.079 0.068 1.324 1.00 83.12 82 LYS A CA 1
ATOM 636 C C . LYS A 1 82 ? 8.720 -0.130 0.659 1.00 83.12 82 LYS A C 1
ATOM 638 O O . LYS A 1 82 ? 8.408 0.623 -0.263 1.00 83.12 82 LYS A O 1
ATOM 643 N N . GLN A 1 83 ? 7.937 -1.096 1.132 1.00 83.38 83 GLN A N 1
ATOM 644 C CA . GLN A 1 83 ? 6.602 -1.391 0.616 1.00 83.38 83 GLN A CA 1
ATOM 645 C C . GLN A 1 83 ? 5.587 -0.300 0.988 1.00 83.38 83 GLN A C 1
ATOM 647 O O . GLN A 1 83 ? 4.717 0.033 0.185 1.00 83.38 83 GLN A O 1
ATOM 652 N N . MET A 1 84 ? 5.730 0.298 2.172 1.00 76.69 84 MET A N 1
ATOM 653 C CA . MET A 1 84 ? 4.825 1.326 2.692 1.00 76.69 84 MET A CA 1
ATOM 654 C C . MET A 1 84 ? 5.101 2.734 2.150 1.00 76.69 84 MET A C 1
ATOM 656 O O . MET A 1 84 ? 4.284 3.615 2.370 1.00 76.69 84 MET A O 1
ATOM 660 N N . ASN A 1 85 ? 6.170 2.971 1.379 1.00 63.06 85 ASN A N 1
ATOM 661 C CA . ASN A 1 85 ? 6.487 4.288 0.787 1.00 63.06 85 ASN A CA 1
ATOM 662 C C . ASN A 1 85 ? 5.402 4.879 -0.150 1.00 63.06 85 ASN A C 1
ATOM 664 O O . ASN A 1 85 ? 5.537 6.018 -0.595 1.00 63.06 85 ASN A O 1
ATOM 668 N N . GLY A 1 86 ? 4.333 4.137 -0.466 1.00 57.41 86 GLY A N 1
ATOM 669 C CA . GLY A 1 86 ? 3.125 4.675 -1.108 1.00 57.41 86 GLY A CA 1
ATOM 670 C C . GLY A 1 86 ? 2.099 5.280 -0.133 1.00 57.41 86 GLY A C 1
ATOM 671 O O . GLY A 1 86 ? 1.277 6.095 -0.546 1.00 57.41 86 GLY A O 1
ATOM 672 N N . ALA A 1 87 ? 2.156 4.917 1.149 1.00 54.78 87 ALA A N 1
ATOM 673 C CA . ALA A 1 87 ? 1.316 5.420 2.230 1.00 54.78 87 ALA A CA 1
ATOM 674 C C . ALA A 1 87 ? 2.102 6.479 3.019 1.00 54.78 87 ALA A C 1
ATOM 676 O O . ALA A 1 87 ? 3.137 6.203 3.624 1.00 54.78 87 ALA A O 1
ATOM 677 N N . LYS A 1 88 ? 1.657 7.734 2.956 1.00 43.34 88 LYS A N 1
ATOM 678 C CA . LYS A 1 88 ? 2.370 8.859 3.570 1.00 43.34 88 L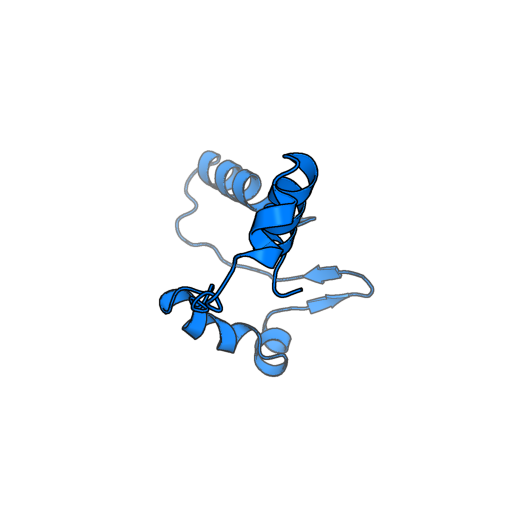YS A CA 1
ATOM 679 C C . LYS A 1 88 ? 2.406 8.716 5.100 1.00 43.34 88 LYS A C 1
ATOM 681 O O . LYS A 1 88 ? 1.355 8.664 5.720 1.00 43.34 88 LYS A O 1
ATOM 686 N N . ALA A 1 89 ? 3.627 8.771 5.641 1.00 43.31 89 ALA A N 1
ATOM 687 C CA . ALA A 1 89 ? 4.005 8.980 7.044 1.00 43.31 89 ALA A CA 1
ATOM 688 C C . ALA A 1 89 ? 3.703 7.835 8.033 1.00 43.31 89 ALA A C 1
ATOM 690 O O . ALA A 1 89 ? 2.600 7.707 8.548 1.00 43.31 89 ALA A O 1
ATOM 691 N N . TRP A 1 90 ? 4.745 7.072 8.378 1.00 49.19 90 TRP A N 1
ATOM 692 C CA . TRP A 1 90 ? 4.792 6.250 9.590 1.00 49.19 90 TRP A CA 1
ATOM 693 C C . TRP A 1 90 ? 5.906 6.774 10.501 1.00 49.19 90 TRP A C 1
ATOM 695 O O . TRP A 1 90 ? 7.044 6.923 10.055 1.00 49.19 90 TRP A O 1
ATOM 705 N N . TYR A 1 91 ? 5.588 7.024 11.773 1.00 49.41 91 TYR A N 1
ATOM 706 C CA . TYR A 1 91 ? 6.572 7.128 12.850 1.00 49.41 91 TYR A CA 1
ATOM 707 C C . TYR A 1 91 ? 6.455 5.861 13.700 1.00 49.41 91 TYR A C 1
ATOM 709 O O . TYR A 1 91 ? 5.508 5.704 14.465 1.00 49.41 91 TYR A O 1
ATOM 717 N N . ALA A 1 92 ? 7.400 4.935 13.541 1.00 43.91 92 ALA A N 1
ATOM 718 C CA . ALA A 1 92 ? 7.508 3.778 14.418 1.00 43.91 92 ALA A CA 1
ATOM 719 C C . ALA A 1 92 ? 8.139 4.227 15.744 1.00 43.91 92 ALA A C 1
ATOM 721 O O . ALA A 1 92 ? 9.322 4.566 15.787 1.00 43.91 92 ALA A O 1
ATOM 722 N N . PHE A 1 93 ? 7.352 4.249 16.820 1.00 37.56 93 PHE A N 1
ATOM 723 C CA . PHE A 1 93 ? 7.911 4.256 18.169 1.00 37.56 93 PHE A CA 1
ATOM 724 C C . PHE A 1 93 ? 8.489 2.865 18.440 1.00 37.56 93 PHE A C 1
ATOM 726 O O . PHE A 1 93 ? 7.747 1.893 18.581 1.00 37.56 93 PHE A O 1
ATOM 733 N N . ALA A 1 94 ? 9.820 2.794 18.427 1.00 37.62 94 ALA A N 1
ATOM 734 C CA . ALA A 1 94 ? 10.583 1.723 19.057 1.00 37.62 94 ALA A CA 1
ATOM 735 C C . ALA A 1 94 ? 10.582 1.896 20.583 1.00 37.62 94 ALA A C 1
ATOM 737 O O . ALA A 1 94 ? 10.553 3.064 21.040 1.00 37.62 94 ALA A O 1
#

Secondary structure (DSSP, 8-state):
---HHHHHHHHHHHHTT-TTHHHH--SPPP---SS-HHHHGGGGGG-HHHHHHHEEEETTEEEE----TT--SHHHHHHHHHHHTTS-------

Organism: NCBI:txid1481914

Radius of gyration: 21.29 Å; chains: 1; bounding box: 38×29×55 Å